Protein AF-M4YP81-F1 (afdb_monomer_lite)

Sequence (165 aa):
MVSDNSPKATKRHEKLARSKKQEVENLEVKISMEQSALRHFKDDRAQQCKKLPREERAAFKADTRREVAKRKETIAKLKSEYRTKKAALKKKPEEPRKEAKSAPAKEAPKAEPVPEPKAEPAGEAPAEEVPAEETLSEESAAEEAPSEESSEETPSEEPPKGPSE

Structure (mmCIF, N/CA/C/O backbone):
data_AF-M4YP81-F1
#
_entry.id   AF-M4YP81-F1
#
loop_
_atom_site.group_PDB
_atom_site.id
_atom_site.type_symbol
_atom_site.label_atom_id
_atom_site.label_alt_id
_atom_site.label_comp_id
_atom_site.label_asym_id
_atom_site.label_entity_id
_atom_site.label_seq_id
_atom_site.pdbx_PDB_ins_code
_atom_site.Cartn_x
_atom_site.Cartn_y
_atom_site.Cartn_z
_atom_site.occupancy
_atom_site.B_iso_or_equiv
_atom_site.auth_seq_id
_atom_site.auth_comp_id
_atom_site.auth_asym_id
_atom_site.auth_atom_id
_atom_site.pdbx_PDB_model_num
ATOM 1 N N . MET A 1 1 ? 49.818 0.675 -32.565 1.00 49.06 1 MET A N 1
ATOM 2 C CA . MET A 1 1 ? 48.877 1.148 -31.527 1.00 49.06 1 MET A CA 1
ATOM 3 C C . MET A 1 1 ? 47.480 0.779 -31.987 1.00 49.06 1 MET A C 1
ATOM 5 O O . MET A 1 1 ? 46.978 1.397 -32.915 1.00 49.06 1 MET A O 1
ATOM 9 N N . VAL A 1 2 ? 46.914 -0.301 -31.448 1.00 48.88 2 VAL A N 1
ATOM 10 C CA . VAL A 1 2 ? 45.548 -0.721 -31.785 1.00 48.88 2 VAL A CA 1
ATOM 11 C C . VAL A 1 2 ? 44.624 0.156 -30.956 1.00 48.88 2 VAL A C 1
ATOM 13 O O . VAL A 1 2 ? 44.619 0.071 -29.734 1.00 48.88 2 VAL A O 1
ATOM 16 N N . SER A 1 3 ? 43.933 1.087 -31.604 1.00 52.78 3 SER A N 1
ATOM 17 C CA . SER A 1 3 ? 42.935 1.909 -30.935 1.00 52.78 3 SER A CA 1
ATOM 18 C C . SER A 1 3 ? 41.795 1.001 -30.484 1.00 52.78 3 SER A C 1
ATOM 20 O O . SER A 1 3 ? 41.039 0.507 -31.320 1.00 52.78 3 SER A O 1
ATOM 22 N N . ASP A 1 4 ? 41.681 0.789 -29.172 1.00 52.88 4 ASP A N 1
ATOM 23 C CA . ASP A 1 4 ? 40.560 0.124 -28.504 1.00 52.88 4 ASP A CA 1
ATOM 24 C C . ASP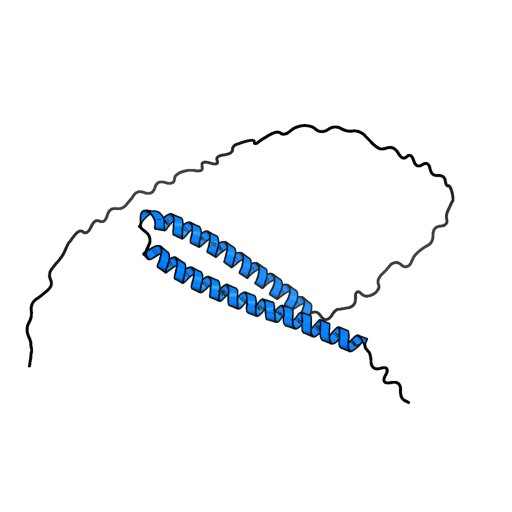 A 1 4 ? 39.265 0.926 -28.698 1.00 52.88 4 ASP A C 1
ATOM 26 O O . ASP A 1 4 ? 38.731 1.564 -27.790 1.00 52.88 4 ASP A O 1
ATOM 30 N N . ASN A 1 5 ? 38.740 0.919 -29.918 1.00 58.34 5 ASN A N 1
ATOM 31 C CA . ASN A 1 5 ? 37.456 1.502 -30.258 1.00 58.34 5 ASN A CA 1
ATOM 32 C C . ASN A 1 5 ? 36.353 0.463 -30.010 1.00 58.34 5 ASN A C 1
ATOM 34 O O . ASN A 1 5 ? 35.641 0.052 -30.923 1.00 58.34 5 ASN A O 1
ATOM 38 N N . SER A 1 6 ? 36.241 0.002 -28.761 1.00 52.34 6 SER A N 1
ATOM 39 C CA . SER A 1 6 ? 35.083 -0.759 -28.287 1.00 52.34 6 SER A CA 1
ATOM 40 C C . SER A 1 6 ? 34.096 0.182 -27.569 1.00 52.34 6 SER A C 1
ATOM 42 O O . SER A 1 6 ? 34.480 1.195 -26.975 1.00 52.34 6 SER A O 1
ATOM 44 N N . PRO A 1 7 ? 32.784 -0.052 -27.701 1.00 54.66 7 PRO A N 1
ATOM 45 C CA . PRO A 1 7 ? 31.820 1.023 -27.915 1.00 54.66 7 PRO A CA 1
ATOM 46 C C . PRO A 1 7 ? 31.379 1.697 -26.611 1.00 54.66 7 PRO A C 1
ATOM 48 O O . PRO A 1 7 ? 30.738 1.094 -25.754 1.00 54.66 7 PRO A O 1
ATOM 51 N N . LYS A 1 8 ? 31.582 3.014 -26.494 1.00 56.28 8 LYS A N 1
ATOM 52 C CA . LYS A 1 8 ? 30.965 3.840 -25.431 1.00 56.28 8 LYS A CA 1
ATOM 53 C C . LYS A 1 8 ? 29.429 3.712 -25.397 1.00 56.28 8 LYS A C 1
ATOM 55 O O . LYS A 1 8 ? 28.817 3.907 -24.347 1.00 56.28 8 LYS A O 1
ATOM 60 N N . ALA A 1 9 ? 28.814 3.341 -26.523 1.00 58.78 9 ALA A N 1
ATOM 61 C CA . ALA A 1 9 ? 27.382 3.084 -26.627 1.00 58.78 9 ALA A CA 1
ATOM 62 C C . ALA A 1 9 ? 26.918 1.923 -25.723 1.00 58.78 9 ALA A C 1
ATOM 64 O O . ALA A 1 9 ? 25.910 2.064 -25.032 1.00 58.78 9 ALA A O 1
ATOM 65 N N . THR A 1 10 ? 27.660 0.812 -25.628 1.00 73.31 10 THR A N 1
ATOM 66 C CA . THR A 1 10 ? 27.198 -0.374 -24.879 1.00 73.31 10 THR A CA 1
ATOM 67 C C . THR A 1 10 ? 27.200 -0.155 -23.368 1.00 73.31 10 THR A C 1
ATOM 69 O O . THR A 1 10 ? 26.230 -0.524 -22.710 1.00 73.31 10 THR A O 1
ATOM 72 N N . LYS A 1 11 ? 28.203 0.544 -22.814 1.00 84.06 11 LYS A N 1
ATOM 73 C CA . LYS A 1 11 ? 28.255 0.886 -21.376 1.00 84.06 11 LYS A CA 1
ATOM 74 C C . LYS A 1 11 ? 27.087 1.779 -20.944 1.00 84.06 11 LYS A C 1
ATOM 76 O O . LYS A 1 11 ? 26.520 1.590 -19.867 1.00 84.06 11 LYS A O 1
ATOM 81 N N . ARG A 1 12 ? 26.690 2.746 -21.784 1.00 83.81 12 ARG A N 1
ATOM 82 C CA . ARG A 1 12 ? 25.527 3.612 -21.513 1.00 83.81 12 ARG A CA 1
ATOM 83 C C . ARG A 1 12 ? 24.230 2.802 -21.503 1.00 83.81 12 ARG A C 1
ATOM 85 O O . ARG A 1 12 ? 23.421 2.970 -20.592 1.00 83.81 12 ARG A O 1
ATOM 92 N N . HIS A 1 13 ? 24.044 1.912 -22.477 1.00 84.31 13 HIS A N 1
ATOM 93 C CA . HIS A 1 13 ? 22.871 1.038 -22.535 1.00 84.31 13 HIS A CA 1
ATOM 94 C C . HIS A 1 13 ? 22.812 0.063 -21.357 1.00 84.31 13 HIS A C 1
ATOM 96 O O . HIS A 1 13 ? 21.742 -0.134 -20.784 1.00 84.31 13 HIS A O 1
ATOM 102 N N . GLU A 1 14 ? 23.951 -0.479 -20.933 1.00 87.00 14 GLU A N 1
ATOM 103 C CA . GLU A 1 14 ? 24.036 -1.345 -19.762 1.00 87.00 14 GLU A CA 1
ATOM 104 C C . GLU A 1 14 ? 23.655 -0.606 -18.473 1.00 87.00 14 GLU A C 1
ATOM 106 O O . GLU A 1 14 ? 22.827 -1.098 -17.703 1.00 87.00 14 GLU A O 1
ATOM 111 N N . LYS A 1 15 ? 24.183 0.608 -18.257 1.00 91.00 15 LYS A N 1
ATOM 112 C CA . LYS A 1 15 ? 23.820 1.435 -17.096 1.00 91.00 15 LYS A CA 1
ATOM 113 C C . LYS A 1 15 ? 22.321 1.747 -17.076 1.00 91.00 15 LYS A C 1
ATOM 115 O O . LYS A 1 15 ? 21.690 1.637 -16.028 1.00 91.00 15 LYS A O 1
ATOM 120 N N . LEU A 1 16 ? 21.738 2.076 -18.230 1.00 88.75 16 LEU A N 1
ATOM 121 C CA . LEU A 1 16 ? 20.297 2.315 -18.356 1.00 88.75 16 LEU A CA 1
ATOM 122 C C . LEU A 1 16 ? 19.473 1.050 -18.078 1.00 88.75 16 LEU A C 1
ATOM 124 O O . LEU A 1 16 ? 18.462 1.124 -17.386 1.00 88.75 16 LEU A O 1
ATOM 128 N N . ALA A 1 17 ? 19.896 -0.113 -18.574 1.00 89.50 17 ALA A N 1
ATOM 129 C CA . ALA A 1 17 ? 19.208 -1.376 -18.316 1.00 89.50 17 ALA A CA 1
ATOM 130 C C . ALA A 1 17 ? 19.250 -1.755 -16.827 1.00 89.50 17 ALA A C 1
ATOM 132 O O . ALA A 1 17 ? 18.228 -2.157 -16.271 1.00 89.50 17 ALA A O 1
ATOM 133 N N . ARG A 1 18 ? 20.403 -1.580 -16.167 1.00 93.25 18 ARG A N 1
ATOM 134 C CA . ARG A 1 18 ? 20.550 -1.772 -14.715 1.00 93.25 18 ARG A CA 1
ATOM 135 C C . ARG A 1 18 ? 19.657 -0.808 -13.930 1.00 93.25 18 ARG A C 1
ATOM 137 O O . ARG A 1 18 ? 18.925 -1.260 -13.060 1.00 93.25 18 ARG A O 1
ATOM 144 N N . SER A 1 19 ? 19.637 0.475 -14.299 1.00 94.06 19 SER A N 1
ATOM 145 C CA . SER A 1 19 ? 18.765 1.483 -13.673 1.00 94.06 19 SER A CA 1
ATOM 146 C C . SER A 1 19 ? 17.289 1.091 -13.754 1.00 94.06 19 SER A C 1
ATOM 148 O O . SER A 1 19 ? 16.587 1.106 -12.750 1.00 94.06 19 SER A O 1
ATOM 150 N N . LYS A 1 20 ? 16.817 0.666 -14.933 1.00 93.44 20 LYS A N 1
ATOM 151 C CA . LYS A 1 20 ? 15.419 0.249 -15.115 1.00 93.44 20 LYS A CA 1
ATOM 152 C C . LYS A 1 20 ? 15.067 -1.001 -14.299 1.00 93.44 20 LYS A C 1
ATOM 154 O O . LYS A 1 20 ? 13.952 -1.095 -13.797 1.00 93.44 20 LYS A O 1
ATOM 159 N N . LYS A 1 21 ? 15.997 -1.954 -14.154 1.00 94.44 21 LYS A N 1
ATOM 160 C CA . LYS A 1 21 ? 15.821 -3.120 -13.266 1.00 94.44 21 LYS A CA 1
ATOM 161 C C . LYS A 1 21 ? 15.706 -2.689 -11.805 1.00 94.44 21 LYS A C 1
ATOM 163 O O . LYS A 1 21 ? 14.751 -3.074 -11.139 1.00 94.44 21 LYS A O 1
ATOM 168 N N . GLN A 1 22 ? 16.609 -1.818 -11.362 1.00 96.69 22 GLN A N 1
ATOM 169 C CA . GLN A 1 22 ? 16.606 -1.284 -10.004 1.00 96.69 22 GLN A CA 1
ATOM 170 C C . GLN A 1 22 ? 15.319 -0.505 -9.693 1.00 96.69 22 GLN A C 1
ATOM 172 O O . GLN A 1 22 ? 14.786 -0.611 -8.598 1.00 96.69 22 GLN A O 1
ATOM 177 N N . GLU A 1 23 ? 14.753 0.232 -10.652 1.00 96.00 23 GLU A N 1
ATOM 178 C CA . GLU A 1 23 ? 13.452 0.888 -10.467 1.00 96.00 23 GLU A CA 1
ATOM 179 C C . GLU A 1 23 ? 12.310 -0.099 -10.184 1.00 96.00 23 GLU A C 1
ATOM 181 O O . GLU A 1 23 ? 11.431 0.202 -9.377 1.00 96.00 23 GLU A O 1
ATOM 186 N N . VAL A 1 24 ? 12.304 -1.261 -10.843 1.00 97.12 24 VAL A N 1
ATOM 187 C CA . VAL A 1 24 ? 11.282 -2.296 -10.623 1.00 97.12 24 VAL A CA 1
ATOM 188 C C . VAL A 1 24 ? 11.466 -2.964 -9.264 1.00 97.12 24 VAL A C 1
ATOM 190 O O . VAL A 1 24 ? 10.480 -3.145 -8.552 1.00 97.12 24 VAL A O 1
ATOM 193 N N . GLU A 1 25 ? 12.705 -3.255 -8.867 1.00 97.38 25 GLU A N 1
ATOM 194 C CA . GLU A 1 25 ? 13.025 -3.759 -7.523 1.00 97.38 25 GLU A CA 1
ATOM 195 C C . GLU A 1 25 ? 12.624 -2.749 -6.439 1.00 97.38 25 GLU A C 1
ATOM 197 O O . GLU A 1 25 ? 11.958 -3.104 -5.468 1.00 97.38 25 GLU A O 1
ATOM 202 N N . ASN A 1 26 ? 12.917 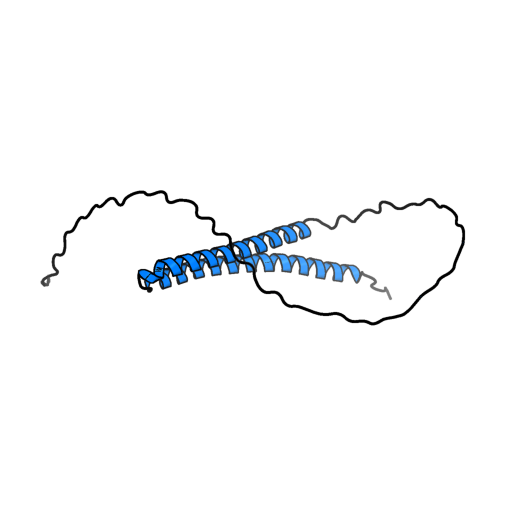-1.462 -6.642 1.00 98.00 26 ASN A N 1
ATOM 203 C CA .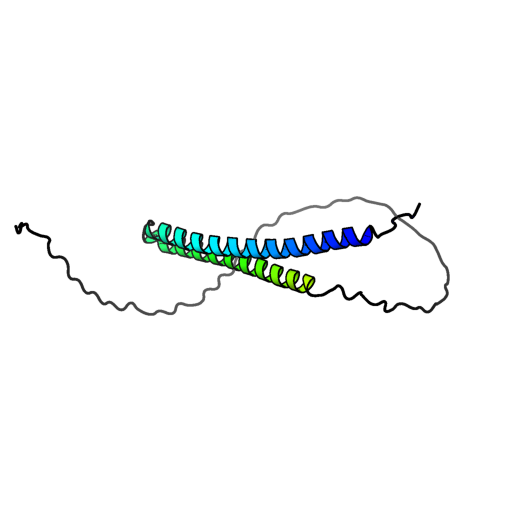 ASN A 1 26 ? 12.514 -0.393 -5.729 1.00 98.00 26 ASN A CA 1
ATOM 204 C C . ASN A 1 26 ? 10.988 -0.311 -5.574 1.00 98.00 26 ASN A C 1
ATOM 206 O O . ASN A 1 26 ? 10.497 -0.053 -4.477 1.00 98.00 26 ASN A O 1
ATOM 210 N N . LEU A 1 27 ? 10.222 -0.516 -6.651 1.00 97.94 27 LEU A N 1
ATOM 211 C CA . LEU A 1 27 ? 8.760 -0.574 -6.570 1.00 97.94 27 LEU A CA 1
ATOM 212 C C . LEU A 1 27 ? 8.279 -1.795 -5.782 1.00 97.94 27 LEU A C 1
ATOM 214 O O . LEU A 1 27 ? 7.348 -1.669 -4.992 1.00 97.94 27 LEU A O 1
ATOM 218 N N . GLU A 1 28 ? 8.914 -2.952 -5.954 1.00 97.44 28 GLU A N 1
ATOM 219 C CA . GLU A 1 28 ? 8.586 -4.167 -5.202 1.00 97.44 28 GLU A CA 1
ATOM 220 C C . GLU A 1 28 ? 8.803 -3.978 -3.697 1.00 97.44 28 GLU A C 1
ATOM 222 O O . GLU A 1 28 ? 7.906 -4.260 -2.897 1.00 97.44 28 GLU A O 1
ATOM 227 N N . VAL A 1 29 ? 9.945 -3.396 -3.319 1.00 98.44 29 VAL A N 1
ATOM 228 C CA . VAL A 1 29 ? 10.252 -3.045 -1.926 1.00 98.44 29 VAL A CA 1
ATOM 229 C C . VAL A 1 29 ? 9.233 -2.045 -1.381 1.00 98.44 29 VAL A C 1
ATOM 231 O O . VAL A 1 29 ? 8.676 -2.274 -0.310 1.00 98.44 29 VAL A O 1
ATOM 234 N N . LYS A 1 30 ? 8.914 -0.978 -2.127 1.00 98.38 30 LYS A N 1
ATOM 235 C CA . LYS A 1 30 ? 7.902 0.013 -1.717 1.00 98.38 30 LYS A CA 1
ATOM 236 C C . LYS A 1 30 ? 6.528 -0.614 -1.491 1.00 98.38 30 LYS A C 1
ATOM 238 O O . LYS A 1 30 ? 5.881 -0.304 -0.498 1.00 98.38 30 LYS A O 1
ATOM 243 N N . ILE A 1 31 ? 6.087 -1.511 -2.376 1.00 98.50 31 ILE A N 1
ATOM 244 C CA . ILE A 1 31 ? 4.815 -2.231 -2.212 1.00 98.50 31 ILE A CA 1
ATOM 245 C C . ILE A 1 31 ? 4.836 -3.061 -0.927 1.00 98.50 31 ILE A C 1
ATOM 247 O O . ILE A 1 31 ? 3.863 -3.034 -0.176 1.00 98.50 31 ILE A O 1
ATOM 251 N N . SER A 1 32 ? 5.929 -3.783 -0.671 1.00 98.38 32 SER A N 1
ATOM 252 C CA . SER A 1 32 ? 6.085 -4.597 0.538 1.00 98.38 32 SER A CA 1
ATOM 253 C C . SER A 1 32 ? 6.029 -3.743 1.810 1.00 98.38 32 SER A C 1
ATOM 255 O O . SER A 1 32 ? 5.262 -4.048 2.725 1.00 98.38 32 SER A O 1
ATOM 257 N N . MET A 1 33 ? 6.762 -2.624 1.832 1.00 98.38 33 MET A N 1
ATOM 258 C CA . MET A 1 33 ? 6.766 -1.675 2.949 1.00 98.38 33 MET A CA 1
ATOM 259 C C . MET A 1 33 ? 5.389 -1.055 3.193 1.00 98.38 33 MET A C 1
ATOM 261 O O . MET A 1 33 ? 4.941 -0.978 4.331 1.00 98.38 33 MET A O 1
ATOM 265 N N . GLU A 1 34 ? 4.676 -0.651 2.143 1.00 98.31 34 GLU A N 1
ATOM 266 C CA . GLU A 1 34 ? 3.340 -0.071 2.303 1.00 98.31 34 GLU A CA 1
ATOM 267 C C . GLU A 1 34 ? 2.329 -1.122 2.795 1.00 98.31 34 GLU A C 1
ATOM 269 O O . GLU A 1 34 ? 1.446 -0.839 3.605 1.00 98.31 34 GLU A O 1
ATOM 274 N N . GLN A 1 35 ? 2.478 -2.380 2.366 1.00 98.50 35 GLN A N 1
ATOM 275 C CA . GLN A 1 35 ? 1.657 -3.484 2.859 1.00 98.50 35 GLN A CA 1
ATOM 276 C C . GLN A 1 35 ? 1.912 -3.805 4.334 1.00 98.50 35 GLN A C 1
ATOM 278 O O . GLN A 1 35 ? 0.954 -4.120 5.044 1.00 98.50 35 GLN A O 1
ATOM 283 N N . SER A 1 36 ? 3.162 -3.776 4.802 1.00 98.31 36 SER A N 1
ATOM 284 C CA . SER A 1 36 ? 3.462 -3.953 6.227 1.00 98.31 36 SER A CA 1
ATOM 285 C C . SER A 1 36 ? 2.982 -2.749 7.038 1.00 98.31 36 SER A C 1
ATOM 287 O O . SER A 1 36 ? 2.276 -2.937 8.027 1.00 98.31 36 SER A O 1
ATOM 289 N N . ALA A 1 37 ? 3.229 -1.524 6.567 1.00 98.25 37 ALA A N 1
ATOM 290 C CA . ALA A 1 37 ? 2.746 -0.297 7.196 1.00 98.25 37 ALA A CA 1
ATOM 291 C C . ALA A 1 37 ? 1.215 -0.267 7.321 1.00 98.25 37 ALA A C 1
ATOM 293 O O . ALA A 1 37 ? 0.687 0.173 8.339 1.00 98.25 37 ALA A O 1
ATOM 294 N N . LEU A 1 38 ? 0.478 -0.769 6.323 1.00 98.31 38 LEU A N 1
ATOM 295 C CA . LEU A 1 38 ? -0.979 -0.890 6.390 1.00 98.31 38 LEU A CA 1
ATOM 296 C C . LEU A 1 38 ? -1.447 -1.909 7.440 1.00 98.31 38 LEU A C 1
ATOM 298 O O . LEU A 1 38 ? -2.511 -1.715 8.026 1.00 98.31 38 LEU A O 1
ATOM 302 N N . ARG A 1 39 ? -0.705 -3.001 7.665 1.00 98.31 39 ARG A N 1
ATOM 303 C CA . ARG A 1 39 ? -1.033 -3.973 8.724 1.00 98.31 39 ARG A CA 1
ATOM 304 C C . ARG A 1 39 ? -0.843 -3.342 10.097 1.00 98.31 39 ARG A C 1
ATOM 306 O O . ARG A 1 39 ? -1.817 -3.247 10.832 1.00 98.31 39 ARG A O 1
ATOM 313 N N . HIS A 1 40 ? 0.342 -2.787 10.354 1.00 98.31 40 HIS A N 1
ATOM 314 C CA . HIS A 1 40 ? 0.632 -2.092 11.610 1.00 98.31 40 HIS A CA 1
ATOM 315 C C . HIS A 1 40 ? -0.359 -0.960 11.882 1.00 98.31 40 HIS A C 1
ATOM 317 O O . HIS A 1 40 ? -0.931 -0.892 12.961 1.00 98.31 40 HIS A O 1
ATOM 323 N N . PHE A 1 41 ? -0.677 -0.147 10.871 1.00 98.19 41 PHE A N 1
ATOM 324 C CA . PHE A 1 41 ? -1.666 0.920 11.013 1.00 98.19 41 PHE A CA 1
ATOM 325 C C . PHE A 1 41 ? -3.040 0.412 11.464 1.00 98.19 41 PHE A C 1
ATOM 327 O O . PHE A 1 41 ? -3.690 1.051 12.289 1.00 98.19 41 PHE A O 1
ATOM 334 N N . LYS A 1 42 ? -3.509 -0.722 10.931 1.00 98.31 42 LYS A N 1
ATOM 335 C CA . LYS A 1 42 ? -4.795 -1.301 11.344 1.00 98.31 42 LYS A CA 1
ATOM 336 C C . LYS A 1 42 ? -4.751 -1.796 12.781 1.00 98.31 42 LYS A C 1
ATOM 338 O O . LYS A 1 42 ? -5.710 -1.559 13.511 1.00 98.31 42 LYS A O 1
ATOM 343 N N . ASP A 1 43 ? -3.664 -2.453 13.164 1.00 98.38 43 ASP A N 1
ATOM 344 C CA . ASP A 1 43 ? -3.489 -2.987 14.511 1.00 98.38 43 ASP A CA 1
ATOM 345 C C . ASP A 1 43 ? -3.417 -1.842 15.532 1.00 98.38 43 ASP A C 1
ATOM 347 O O . ASP A 1 43 ? -4.174 -1.834 16.504 1.00 98.38 43 ASP A O 1
ATOM 351 N N . ASP A 1 44 ? -2.621 -0.806 15.253 1.00 98.19 44 ASP A N 1
ATOM 352 C CA . ASP A 1 44 ? -2.497 0.392 16.089 1.00 98.19 44 ASP A CA 1
ATOM 353 C C . ASP A 1 44 ? -3.837 1.113 16.242 1.00 98.19 44 ASP A C 1
ATOM 355 O O . ASP A 1 44 ? -4.263 1.435 17.355 1.00 98.19 44 ASP A O 1
ATOM 359 N N . ARG A 1 45 ? -4.557 1.321 15.132 1.00 97.88 45 ARG A N 1
ATOM 360 C CA . ARG A 1 45 ? -5.890 1.936 15.153 1.00 97.88 45 ARG A CA 1
ATOM 361 C C . ARG A 1 45 ? -6.891 1.077 15.921 1.00 97.88 45 ARG A C 1
ATOM 363 O O . ARG A 1 45 ? -7.694 1.619 16.675 1.00 97.88 45 ARG A O 1
ATOM 370 N N . ALA A 1 46 ? -6.843 -0.249 15.803 1.00 97.56 46 ALA A N 1
ATOM 371 C CA . ALA A 1 46 ? -7.704 -1.130 16.587 1.00 97.56 46 ALA A CA 1
ATOM 372 C C . ALA A 1 46 ? -7.432 -0.998 18.095 1.00 97.56 46 ALA A C 1
ATOM 374 O O . ALA A 1 46 ? -8.379 -0.951 18.882 1.00 97.56 46 ALA A O 1
ATOM 375 N N . GLN A 1 47 ? -6.165 -0.876 18.505 1.00 98.00 47 GLN A N 1
ATOM 376 C CA . GLN A 1 47 ? -5.799 -0.644 19.906 1.00 98.00 47 GLN A CA 1
ATOM 377 C C . GLN A 1 47 ? -6.224 0.745 20.395 1.00 98.00 47 GLN A C 1
ATOM 379 O O . GLN A 1 47 ? -6.752 0.867 21.498 1.00 98.00 47 GLN A O 1
ATOM 384 N N . GLN A 1 48 ? -6.061 1.788 19.578 1.00 97.44 48 GLN A N 1
ATOM 385 C CA . GLN A 1 48 ? -6.546 3.136 19.893 1.00 97.44 48 GLN A CA 1
ATOM 386 C C . GLN A 1 48 ? -8.070 3.160 20.049 1.00 97.44 48 GLN A C 1
ATOM 388 O O . GLN A 1 48 ? -8.576 3.689 21.032 1.00 97.44 48 GLN A O 1
ATOM 393 N N . CYS A 1 49 ? -8.804 2.491 19.158 1.00 96.81 49 CYS A N 1
ATOM 394 C CA . CYS A 1 49 ? -10.261 2.413 19.225 1.00 96.81 49 CYS A CA 1
ATOM 395 C C . CYS A 1 49 ? -10.770 1.769 20.526 1.00 96.81 49 CYS A C 1
ATOM 397 O O . CYS A 1 49 ? -11.837 2.140 21.007 1.00 96.81 49 CYS A O 1
ATOM 399 N N . LYS A 1 50 ? -10.032 0.814 21.110 1.00 96.56 50 LYS A N 1
ATOM 400 C CA . LYS A 1 50 ? -10.394 0.203 22.403 1.00 96.56 50 LYS A CA 1
ATOM 401 C C . LYS A 1 50 ? -10.255 1.180 23.573 1.00 96.56 50 LYS A C 1
ATOM 403 O O . LYS A 1 50 ? -11.002 1.060 24.537 1.00 96.56 50 LYS A O 1
ATOM 408 N N . LYS A 1 51 ? -9.320 2.128 23.474 1.00 97.19 51 LYS A N 1
ATOM 409 C CA . LYS A 1 51 ? -9.039 3.142 24.501 1.00 97.19 51 LYS A CA 1
ATOM 410 C C . LYS A 1 51 ? -10.000 4.333 24.445 1.00 97.19 51 LYS A C 1
ATOM 412 O O . LYS A 1 51 ? -10.072 5.076 25.414 1.00 97.19 51 LYS A O 1
ATOM 417 N N . LEU A 1 52 ? -10.722 4.513 23.336 1.00 96.44 52 LEU A N 1
ATOM 418 C CA . LEU A 1 52 ? -11.680 5.606 23.170 1.00 96.44 52 LEU A CA 1
ATOM 419 C C . LEU A 1 52 ? -13.029 5.316 23.861 1.00 96.44 52 LEU A C 1
ATOM 421 O O . LEU A 1 52 ? -13.455 4.145 23.884 1.00 96.44 52 LEU A O 1
ATOM 425 N N . PRO A 1 53 ? -13.724 6.366 24.349 1.00 97.31 53 PRO A N 1
ATOM 426 C CA . PRO A 1 53 ? -15.120 6.299 24.787 1.00 97.31 53 PRO A CA 1
ATOM 427 C C . PRO A 1 53 ? -16.031 5.731 23.696 1.00 97.31 53 PRO A C 1
ATOM 429 O O . PRO A 1 53 ? -15.735 5.854 22.504 1.00 97.31 53 PRO A O 1
ATOM 432 N N . ARG A 1 54 ? -17.130 5.070 24.080 1.00 95.19 54 ARG A N 1
ATOM 433 C CA . ARG A 1 54 ? -17.997 4.328 23.142 1.00 95.19 54 ARG A CA 1
ATOM 434 C C . ARG A 1 54 ? -18.578 5.241 22.060 1.00 95.19 54 ARG A C 1
ATOM 436 O O . ARG A 1 54 ? -18.700 4.805 20.915 1.00 95.19 54 ARG A O 1
ATOM 443 N N . GLU A 1 55 ? -18.862 6.479 22.427 1.00 95.56 55 GLU A N 1
ATOM 444 C CA . GLU A 1 55 ? -19.424 7.554 21.615 1.00 95.56 55 GLU A CA 1
ATOM 445 C C . GLU A 1 55 ? -18.508 7.888 20.427 1.00 95.56 55 GLU A C 1
ATOM 447 O O . GLU A 1 55 ? -18.963 8.022 19.293 1.00 95.56 55 GLU A O 1
ATOM 452 N N . GLU A 1 56 ? -17.192 7.914 20.648 1.00 96.25 56 GLU A N 1
ATOM 453 C CA . GLU A 1 56 ? -16.205 8.303 19.632 1.00 96.25 56 GLU A CA 1
ATOM 454 C C . GLU A 1 56 ? -15.745 7.133 18.748 1.00 96.25 56 GLU A C 1
ATOM 456 O O . GLU A 1 56 ? -15.191 7.328 17.659 1.00 96.25 56 GLU A O 1
ATOM 461 N N . ARG A 1 57 ? -15.991 5.883 19.170 1.00 96.69 57 ARG A N 1
ATOM 462 C CA . ARG A 1 57 ? -15.531 4.685 18.441 1.00 96.69 57 ARG A CA 1
ATOM 463 C C . ARG A 1 57 ? -16.090 4.604 17.026 1.00 96.69 57 ARG A C 1
ATOM 465 O O . ARG A 1 57 ? -15.397 4.104 16.139 1.00 96.69 57 ARG A O 1
ATOM 472 N N . ALA A 1 58 ? -17.333 5.032 16.811 1.00 97.12 58 ALA A N 1
ATOM 473 C CA . ALA A 1 58 ? -17.967 4.968 15.496 1.00 97.12 58 ALA A CA 1
ATOM 474 C C . ALA A 1 58 ? -17.274 5.910 14.499 1.00 97.12 58 ALA A C 1
ATOM 476 O O . ALA A 1 58 ? -16.835 5.456 13.438 1.00 97.12 58 ALA A O 1
ATOM 477 N N . ALA A 1 59 ? -17.088 7.176 14.885 1.00 96.94 59 ALA A N 1
ATOM 478 C CA . ALA A 1 59 ? -16.386 8.175 14.083 1.00 96.94 59 ALA A CA 1
ATOM 479 C C . ALA A 1 59 ? -14.934 7.752 13.803 1.00 96.94 59 ALA A C 1
ATOM 481 O O . ALA A 1 59 ? -14.510 7.679 12.650 1.00 96.94 59 ALA A O 1
ATOM 482 N N . PHE A 1 60 ? -14.206 7.313 14.833 1.00 97.75 60 PHE A N 1
ATOM 483 C CA . PHE A 1 60 ? -12.824 6.860 14.684 1.00 97.75 60 PHE A CA 1
ATOM 484 C C . PHE A 1 60 ? -12.680 5.658 13.733 1.00 97.75 60 PHE A C 1
ATOM 486 O O . PHE A 1 60 ? -11.737 5.578 12.935 1.00 97.75 60 PHE A O 1
ATOM 493 N N . LYS A 1 61 ? -13.615 4.697 13.786 1.00 97.56 61 LYS A N 1
ATOM 494 C CA . LYS A 1 61 ? -13.645 3.563 12.848 1.00 97.56 61 LYS A CA 1
ATOM 495 C C . LYS A 1 61 ? -13.947 4.021 11.422 1.00 97.56 61 LYS A C 1
ATOM 497 O O . LYS A 1 61 ? -13.360 3.460 10.495 1.00 97.56 61 LYS A O 1
ATOM 502 N N . ALA A 1 62 ? -14.824 5.005 11.228 1.00 97.75 62 ALA A N 1
ATOM 503 C CA . ALA A 1 62 ? -15.119 5.564 9.910 1.00 97.75 62 ALA A CA 1
ATOM 504 C C . ALA A 1 62 ? -13.877 6.232 9.294 1.00 97.75 62 ALA A C 1
ATOM 506 O O . ALA A 1 62 ? -13.503 5.907 8.163 1.00 97.75 62 ALA A O 1
ATOM 507 N N . ASP A 1 63 ? -13.160 7.047 10.068 1.00 97.69 63 ASP A N 1
ATOM 508 C CA . ASP A 1 63 ? -11.905 7.671 9.635 1.00 97.69 63 ASP A CA 1
ATOM 509 C C . ASP A 1 63 ? -10.828 6.635 9.324 1.00 97.69 63 ASP A C 1
ATOM 511 O O . ASP A 1 63 ? -10.162 6.689 8.286 1.00 97.69 63 ASP A O 1
ATOM 515 N N . THR A 1 64 ? -10.707 5.620 10.183 1.00 97.94 64 THR A N 1
ATOM 516 C CA . THR A 1 64 ? -9.779 4.507 9.966 1.00 97.94 64 THR A CA 1
ATOM 517 C C . THR A 1 64 ? -10.095 3.771 8.662 1.00 97.94 64 THR A C 1
ATOM 519 O O . THR A 1 64 ? -9.179 3.437 7.910 1.00 97.94 64 THR A O 1
ATOM 522 N N . ARG A 1 65 ? -11.376 3.534 8.345 1.00 98.31 65 ARG A N 1
ATOM 523 C CA . ARG A 1 65 ? -11.791 2.908 7.077 1.00 98.31 65 ARG A CA 1
ATOM 524 C C . ARG A 1 65 ? -11.420 3.775 5.874 1.00 98.31 65 ARG A C 1
ATOM 526 O O . ARG A 1 65 ? -10.885 3.233 4.906 1.00 98.31 65 ARG A O 1
ATOM 533 N N . ARG A 1 66 ? -11.641 5.093 5.947 1.00 98.44 66 ARG A N 1
ATOM 534 C CA . ARG A 1 66 ? -11.237 6.053 4.902 1.00 98.44 66 ARG A CA 1
ATOM 535 C C . ARG A 1 66 ? -9.734 6.005 4.647 1.00 98.44 66 ARG A C 1
ATOM 537 O O . ARG A 1 66 ? -9.309 5.888 3.501 1.00 98.44 66 ARG A O 1
ATOM 544 N N . GLU A 1 67 ? -8.926 6.035 5.699 1.00 98.00 67 GLU A N 1
ATOM 545 C CA . GLU A 1 67 ? -7.468 6.010 5.568 1.00 98.00 67 GLU A CA 1
ATOM 546 C C . GLU A 1 67 ? -6.956 4.657 5.045 1.00 98.00 67 GLU A C 1
ATOM 548 O O . GLU A 1 67 ? -6.090 4.599 4.170 1.00 98.00 67 GLU A O 1
ATOM 553 N N . VAL A 1 68 ? -7.552 3.546 5.495 1.00 98.38 68 VAL A N 1
ATOM 554 C CA . VAL A 1 68 ? -7.264 2.210 4.950 1.00 98.38 68 VAL A CA 1
ATOM 555 C C . VAL A 1 68 ? -7.592 2.135 3.456 1.00 98.38 68 VAL A C 1
ATOM 557 O O . VAL A 1 68 ? -6.840 1.499 2.716 1.00 98.38 68 VAL A O 1
ATOM 560 N N . ALA A 1 69 ? -8.685 2.754 3.000 1.00 98.44 69 ALA A N 1
ATOM 561 C CA . ALA A 1 69 ? -9.036 2.801 1.582 1.00 98.44 69 ALA A CA 1
ATOM 562 C C . ALA A 1 69 ? -7.981 3.568 0.770 1.00 98.44 69 ALA A C 1
ATOM 564 O O . ALA A 1 69 ? -7.441 3.009 -0.185 1.00 98.44 69 ALA A O 1
ATOM 565 N N . LYS A 1 70 ? -7.574 4.763 1.221 1.00 98.44 70 LYS A N 1
ATOM 566 C CA . LYS A 1 70 ? -6.507 5.553 0.579 1.00 98.44 70 LYS A CA 1
ATOM 567 C C . LYS A 1 70 ? -5.199 4.771 0.452 1.00 98.44 70 LYS A C 1
ATOM 569 O O . LYS A 1 70 ? -4.614 4.699 -0.626 1.00 98.44 70 LYS A O 1
ATOM 574 N N . ARG A 1 71 ? -4.749 4.112 1.525 1.00 98.12 71 ARG A N 1
ATOM 575 C CA . ARG A 1 71 ? -3.519 3.298 1.484 1.00 98.12 71 ARG A CA 1
ATOM 576 C C . ARG A 1 71 ? -3.643 2.096 0.552 1.00 98.12 71 ARG A C 1
ATOM 578 O O . ARG A 1 71 ? -2.699 1.767 -0.164 1.00 98.12 71 ARG A O 1
ATOM 585 N N . LYS A 1 72 ? -4.813 1.447 0.504 1.00 98.44 72 LYS A N 1
ATOM 586 C CA . LYS A 1 72 ? -5.080 0.371 -0.465 1.00 98.44 72 LYS A CA 1
ATOM 587 C C . LYS A 1 72 ? -5.014 0.875 -1.908 1.00 98.44 72 LYS A C 1
ATOM 589 O O . LYS A 1 72 ? -4.445 0.176 -2.745 1.00 98.44 72 LYS A O 1
ATOM 594 N N . GLU A 1 73 ? -5.543 2.060 -2.194 1.00 98.44 73 GLU A N 1
ATOM 595 C CA . GLU A 1 73 ? -5.430 2.690 -3.514 1.00 98.44 73 GLU A CA 1
ATOM 596 C C . GLU A 1 73 ? -3.973 2.989 -3.872 1.00 98.44 73 GLU A C 1
ATOM 598 O O . GLU A 1 73 ? -3.544 2.669 -4.979 1.00 98.44 73 GLU A O 1
ATOM 603 N N . THR A 1 74 ? -3.176 3.512 -2.938 1.00 97.94 74 THR A N 1
ATOM 604 C CA . THR A 1 74 ? -1.733 3.720 -3.142 1.00 97.94 74 THR A CA 1
ATOM 605 C C . THR A 1 74 ? -1.017 2.410 -3.470 1.00 97.94 74 THR A C 1
ATOM 607 O O . THR A 1 74 ? -0.275 2.338 -4.450 1.00 97.94 74 THR A O 1
ATOM 610 N N . ILE A 1 75 ? -1.292 1.331 -2.729 1.00 98.31 75 ILE A N 1
ATOM 611 C CA . ILE A 1 75 ? -0.741 -0.002 -3.024 1.00 98.31 75 ILE A CA 1
ATOM 612 C C . ILE A 1 75 ? -1.174 -0.477 -4.416 1.00 98.31 75 ILE A C 1
ATOM 614 O O . ILE A 1 75 ? -0.372 -1.066 -5.143 1.00 98.31 75 ILE A O 1
ATOM 618 N N . ALA A 1 76 ? -2.431 -0.250 -4.804 1.00 98.56 76 ALA A N 1
ATOM 619 C CA . ALA A 1 76 ? -2.933 -0.628 -6.121 1.00 98.56 76 ALA A CA 1
ATOM 620 C C . ALA A 1 76 ? -2.227 0.149 -7.246 1.00 98.56 76 ALA A C 1
ATOM 622 O O . ALA A 1 76 ? -1.791 -0.470 -8.221 1.00 98.56 76 ALA A O 1
ATOM 623 N N . LYS A 1 77 ? -2.027 1.463 -7.076 1.00 98.31 77 LYS A N 1
ATOM 624 C CA . LYS A 1 77 ? -1.263 2.317 -8.000 1.00 98.31 77 LYS A CA 1
ATOM 625 C C . LYS A 1 77 ? 0.168 1.805 -8.154 1.00 98.31 77 LYS A C 1
ATOM 627 O O . LYS A 1 77 ? 0.564 1.458 -9.267 1.00 98.31 77 LYS A O 1
ATOM 632 N N . LEU A 1 78 ? 0.883 1.593 -7.047 1.00 98.12 78 LEU A N 1
ATOM 633 C CA . LEU A 1 78 ? 2.246 1.049 -7.060 1.00 98.12 78 LEU A CA 1
ATOM 634 C C . LEU A 1 78 ? 2.321 -0.332 -7.728 1.00 98.12 78 LEU A C 1
ATOM 636 O O . LEU A 1 78 ? 3.234 -0.599 -8.507 1.00 98.12 78 LEU A O 1
ATOM 640 N N . LYS A 1 79 ? 1.344 -1.216 -7.484 1.00 98.38 79 LYS A N 1
ATOM 641 C CA . LYS A 1 79 ? 1.266 -2.527 -8.153 1.00 98.38 79 LYS A CA 1
ATOM 642 C C . LYS A 1 79 ? 1.044 -2.399 -9.655 1.00 98.38 79 LYS A C 1
ATOM 644 O O . LYS A 1 79 ? 1.606 -3.190 -10.413 1.00 98.38 79 LYS A O 1
ATOM 649 N N . SER A 1 80 ? 0.223 -1.447 -10.091 1.00 98.06 80 SER A N 1
ATOM 650 C CA . SER A 1 80 ? 0.001 -1.193 -11.514 1.00 98.06 80 SER A CA 1
ATOM 651 C C . SER A 1 80 ? 1.280 -0.683 -12.187 1.00 98.06 80 SER A C 1
ATOM 653 O O . SER A 1 80 ? 1.691 -1.251 -13.196 1.00 98.06 80 SER A O 1
ATOM 655 N N . GLU A 1 81 ? 1.988 0.261 -11.561 1.00 97.31 81 GLU A N 1
ATOM 656 C CA . GLU A 1 81 ? 3.289 0.766 -12.017 1.00 97.31 81 GLU A CA 1
ATOM 657 C C . GLU A 1 81 ? 4.355 -0.331 -12.061 1.00 97.31 81 GLU A C 1
ATOM 659 O O . GLU A 1 81 ? 5.104 -0.453 -13.029 1.00 97.31 81 GLU A O 1
ATOM 664 N N . TYR A 1 82 ? 4.408 -1.183 -11.037 1.00 97.81 82 TYR A N 1
ATOM 665 C CA . TYR A 1 82 ? 5.309 -2.330 -11.020 1.00 97.81 82 TYR A CA 1
ATOM 666 C C . TYR A 1 82 ? 5.042 -3.254 -12.209 1.00 97.81 82 TYR A C 1
ATOM 668 O O . TYR A 1 82 ? 5.972 -3.654 -12.907 1.00 97.81 82 TYR A O 1
ATOM 676 N N . ARG A 1 83 ? 3.770 -3.569 -12.486 1.00 97.38 83 ARG A N 1
ATOM 677 C CA . ARG A 1 83 ? 3.385 -4.423 -13.618 1.00 97.38 83 ARG A CA 1
ATOM 678 C C . ARG A 1 83 ? 3.754 -3.787 -14.956 1.00 97.38 83 ARG A C 1
ATOM 680 O O . ARG A 1 83 ? 4.321 -4.484 -15.798 1.00 97.38 83 ARG A O 1
ATOM 687 N N . THR A 1 84 ? 3.483 -2.497 -15.154 1.00 96.75 84 THR A N 1
ATOM 688 C CA . THR A 1 84 ? 3.799 -1.799 -16.411 1.00 96.75 84 THR A CA 1
ATOM 689 C C . THR A 1 84 ? 5.306 -1.702 -16.632 1.00 96.75 84 THR A C 1
ATOM 691 O O . THR A 1 84 ? 5.787 -2.090 -17.698 1.00 96.75 84 THR A O 1
ATOM 694 N N . LYS A 1 85 ? 6.084 -1.301 -15.618 1.00 94.88 85 LYS A N 1
ATOM 695 C CA . LYS A 1 85 ? 7.551 -1.232 -15.715 1.00 94.88 85 LYS A CA 1
ATOM 696 C C . LYS A 1 85 ? 8.190 -2.611 -15.884 1.00 94.88 85 LYS A C 1
ATOM 698 O O . LYS A 1 85 ? 9.090 -2.775 -16.706 1.00 94.88 85 LYS A O 1
ATOM 703 N N . LYS A 1 86 ? 7.694 -3.635 -15.183 1.00 95.38 86 LYS A N 1
ATOM 704 C CA . LYS A 1 86 ? 8.160 -5.022 -15.345 1.00 95.38 86 LYS A CA 1
ATOM 705 C C . LYS A 1 86 ? 7.849 -5.567 -16.739 1.00 95.38 86 LYS A C 1
ATOM 707 O O . LYS A 1 86 ? 8.685 -6.260 -17.317 1.00 95.38 86 LYS A O 1
ATOM 712 N N . ALA A 1 87 ? 6.686 -5.246 -17.307 1.00 95.00 87 ALA A N 1
ATOM 713 C CA . ALA A 1 87 ? 6.351 -5.606 -18.683 1.00 95.00 87 ALA A CA 1
ATOM 714 C C . ALA A 1 87 ? 7.254 -4.883 -19.699 1.00 95.00 87 ALA A C 1
ATOM 716 O O . ALA A 1 87 ? 7.747 -5.520 -20.629 1.00 95.00 87 ALA A O 1
ATOM 717 N N . ALA A 1 88 ? 7.538 -3.595 -19.486 1.00 92.00 88 ALA A N 1
ATOM 718 C CA . ALA A 1 88 ? 8.449 -2.814 -20.323 1.00 92.00 88 ALA A CA 1
ATOM 719 C C . ALA A 1 88 ? 9.903 -3.320 -20.275 1.00 92.00 88 ALA A C 1
ATOM 721 O O . ALA A 1 88 ? 10.615 -3.210 -21.264 1.00 92.00 88 ALA A O 1
ATOM 722 N N . LEU A 1 89 ? 10.344 -3.909 -19.157 1.00 88.44 89 LEU A N 1
ATOM 723 C CA . LEU A 1 89 ? 11.645 -4.586 -19.067 1.00 88.44 89 LEU A CA 1
ATOM 724 C C . LEU A 1 89 ? 11.692 -5.916 -19.830 1.00 88.44 89 LEU A C 1
ATOM 726 O O . LEU A 1 89 ? 12.750 -6.295 -20.329 1.00 88.44 89 LEU A O 1
ATOM 730 N N . LYS A 1 90 ? 10.571 -6.647 -19.879 1.00 86.56 90 LYS A N 1
ATOM 731 C CA . LYS A 1 90 ? 10.476 -7.940 -20.577 1.00 86.56 90 LYS A CA 1
ATOM 732 C C . LYS A 1 90 ? 10.383 -7.776 -22.088 1.00 86.56 90 LYS A C 1
ATOM 734 O O . LYS A 1 90 ? 10.933 -8.594 -22.821 1.00 86.56 90 LYS A O 1
ATOM 739 N N . LYS A 1 91 ? 9.704 -6.729 -22.558 1.00 82.50 91 LYS A N 1
ATOM 740 C CA . LYS A 1 91 ? 9.724 -6.361 -23.971 1.00 82.50 91 LYS A CA 1
ATOM 741 C C . LYS A 1 91 ? 11.108 -5.787 -24.280 1.00 82.50 91 LYS A C 1
ATOM 743 O O . LYS A 1 91 ? 11.416 -4.659 -23.903 1.00 82.50 91 LYS A O 1
ATOM 748 N N . LYS A 1 92 ? 11.966 -6.569 -24.951 1.00 57.50 92 LYS A N 1
ATOM 749 C CA . LYS A 1 92 ? 13.106 -5.988 -25.679 1.00 57.50 92 LYS A CA 1
ATOM 750 C C . LYS A 1 92 ? 12.547 -4.865 -26.567 1.00 57.50 92 LYS A C 1
ATOM 752 O O . LYS A 1 92 ? 11.432 -5.035 -27.061 1.00 57.50 92 LYS A O 1
ATOM 757 N N . PRO A 1 93 ? 13.250 -3.734 -26.747 1.00 54.50 93 PRO A N 1
ATOM 758 C CA . PRO A 1 93 ? 12.811 -2.731 -27.702 1.00 54.50 93 PRO A CA 1
ATOM 759 C C . PRO A 1 93 ? 12.833 -3.383 -29.086 1.00 54.50 93 PRO A C 1
ATOM 761 O O . PRO A 1 93 ? 13.889 -3.534 -29.692 1.00 54.50 93 PRO A O 1
ATOM 764 N N . GLU A 1 94 ? 11.675 -3.850 -29.537 1.00 45.69 94 GLU A N 1
ATOM 765 C CA . GLU A 1 94 ? 11.417 -4.040 -30.950 1.00 45.69 94 GLU A CA 1
ATOM 766 C C . GLU A 1 94 ? 11.470 -2.631 -31.539 1.00 45.69 94 GLU A C 1
ATOM 768 O O . GLU A 1 94 ? 10.735 -1.735 -31.114 1.00 45.69 94 GLU A O 1
ATOM 773 N N . GLU A 1 95 ? 12.473 -2.402 -32.384 1.00 49.22 95 GLU A N 1
ATOM 774 C CA . GLU A 1 95 ? 12.665 -1.150 -33.101 1.00 49.22 95 GLU A CA 1
ATOM 775 C C . GLU A 1 95 ? 11.335 -0.726 -33.741 1.00 49.22 95 GLU A C 1
ATOM 777 O O . GLU A 1 95 ? 10.671 -1.575 -34.345 1.00 49.22 95 GLU A O 1
ATOM 782 N N . PRO A 1 96 ? 10.934 0.558 -33.698 1.00 52.34 96 PRO A N 1
ATOM 783 C CA . PRO A 1 96 ? 9.976 1.034 -34.679 1.00 52.34 96 PRO A CA 1
ATOM 784 C C . PRO A 1 96 ? 10.642 0.889 -36.054 1.00 52.34 96 PRO A C 1
ATOM 786 O O . PRO A 1 96 ? 11.479 1.701 -36.456 1.00 52.34 96 PRO A O 1
ATOM 789 N N . ARG A 1 97 ? 10.314 -0.208 -36.74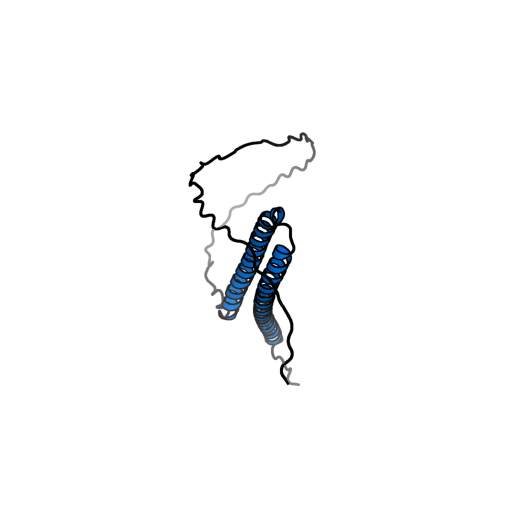4 1.00 44.47 97 ARG A N 1
ATOM 790 C CA . ARG A 1 97 ? 10.626 -0.428 -38.153 1.00 44.47 97 ARG A CA 1
ATOM 791 C C . ARG A 1 97 ? 10.160 0.795 -38.939 1.00 44.47 97 ARG A C 1
ATOM 793 O O . ARG A 1 97 ? 9.046 1.281 -38.778 1.00 44.47 97 ARG A O 1
ATOM 800 N N . LYS A 1 98 ? 11.065 1.279 -39.782 1.00 52.38 98 LYS A N 1
ATOM 801 C CA . LYS A 1 98 ? 10.867 2.347 -40.759 1.00 52.38 98 LYS A CA 1
ATOM 802 C C . LYS A 1 98 ? 9.706 2.019 -41.709 1.00 52.38 98 LYS A C 1
ATOM 804 O O . LYS A 1 98 ? 9.936 1.324 -42.686 1.00 52.38 98 LYS A O 1
ATOM 809 N N . GLU A 1 99 ? 8.526 2.581 -41.493 1.00 44.94 99 GLU A N 1
ATOM 810 C CA . GLU A 1 99 ? 7.445 2.707 -42.486 1.00 44.94 99 GLU A CA 1
ATOM 811 C C . GLU A 1 99 ? 6.645 3.969 -42.109 1.00 44.94 99 GLU A C 1
ATOM 813 O O . GLU A 1 99 ? 6.334 4.170 -40.944 1.00 44.94 99 GLU A O 1
ATOM 818 N N . ALA A 1 100 ? 6.282 4.922 -42.958 1.00 49.34 100 ALA A N 1
ATOM 819 C CA . ALA A 1 100 ? 6.494 5.151 -44.371 1.00 49.34 100 ALA A CA 1
ATOM 820 C C . ALA A 1 100 ? 6.141 6.632 -44.620 1.00 49.34 100 ALA A C 1
ATOM 822 O O . ALA A 1 100 ? 5.042 7.054 -44.273 1.00 49.34 100 ALA A O 1
ATOM 823 N N . LYS A 1 101 ? 7.041 7.416 -45.223 1.00 41.50 101 LYS A N 1
ATOM 824 C CA . LYS A 1 101 ? 6.690 8.596 -46.038 1.00 41.50 101 LYS A CA 1
ATOM 825 C C . LYS A 1 101 ? 7.726 8.741 -47.151 1.00 41.50 101 LYS A C 1
ATOM 827 O O . LYS A 1 101 ? 8.561 9.639 -47.142 1.00 41.50 101 LYS A O 1
ATOM 832 N N . SER A 1 102 ? 7.690 7.799 -48.090 1.00 39.22 102 SER A N 1
ATOM 833 C CA . SER A 1 102 ? 8.097 8.068 -49.467 1.00 39.22 102 SER A CA 1
ATOM 834 C C . SER A 1 102 ? 7.026 8.945 -50.124 1.00 39.22 102 SER A C 1
ATOM 836 O O . SER A 1 102 ? 5.836 8.751 -49.886 1.00 39.22 102 SER A O 1
ATOM 838 N N . ALA A 1 103 ? 7.489 9.920 -50.899 1.00 43.19 103 ALA A N 1
ATOM 839 C CA . ALA A 1 103 ? 6.755 11.008 -51.542 1.00 43.19 103 ALA A CA 1
ATOM 840 C C . ALA A 1 103 ? 5.658 10.555 -52.548 1.00 43.19 103 ALA A C 1
ATOM 842 O O . ALA A 1 103 ? 5.521 9.361 -52.814 1.00 43.19 103 ALA A O 1
ATOM 843 N N . PRO A 1 104 ? 4.898 11.499 -53.144 1.00 42.38 104 PRO A N 1
ATOM 844 C CA . PRO A 1 104 ? 5.446 12.189 -54.312 1.00 42.38 104 PRO A CA 1
ATOM 845 C C . PRO A 1 104 ? 5.225 13.708 -54.330 1.00 42.38 104 PRO A C 1
ATOM 847 O O . PRO A 1 104 ? 4.346 14.268 -53.680 1.00 42.38 104 PRO A O 1
ATOM 850 N N . ALA A 1 105 ? 6.088 14.343 -55.116 1.00 43.88 105 ALA A N 1
ATOM 851 C CA . ALA A 1 105 ? 6.105 15.747 -55.474 1.00 43.88 105 ALA A CA 1
ATOM 852 C C . ALA A 1 105 ? 4.761 16.270 -56.012 1.00 43.88 105 ALA A C 1
ATOM 854 O O . ALA A 1 105 ? 4.093 15.598 -56.797 1.00 43.88 105 ALA A O 1
ATOM 855 N N . LYS A 1 106 ? 4.449 17.527 -55.680 1.00 42.34 106 LYS A N 1
ATOM 856 C CA . LYS A 1 106 ? 3.712 18.440 -56.557 1.00 42.34 106 LYS A CA 1
ATOM 857 C C . LYS A 1 106 ? 4.330 19.833 -56.459 1.00 42.34 106 LYS A C 1
ATOM 859 O O . LYS A 1 106 ? 4.542 20.350 -55.365 1.00 42.34 106 LYS A O 1
ATOM 864 N N . GLU A 1 107 ? 4.672 20.348 -57.633 1.00 35.50 107 GLU A N 1
ATOM 865 C CA . GLU A 1 107 ? 5.183 21.682 -57.933 1.00 35.50 107 GLU A CA 1
ATOM 866 C C . GLU A 1 107 ? 4.338 22.829 -57.357 1.00 35.50 107 GLU A C 1
ATOM 868 O O . GLU A 1 107 ? 3.151 22.687 -57.070 1.00 35.50 107 GLU A O 1
ATOM 873 N N . ALA A 1 108 ? 5.013 23.974 -57.235 1.00 46.78 108 ALA A N 1
ATOM 874 C CA . ALA A 1 108 ? 4.548 25.295 -56.811 1.00 46.78 108 ALA A CA 1
ATOM 875 C C . ALA A 1 108 ? 3.408 25.879 -57.696 1.00 46.78 108 ALA A C 1
ATOM 877 O O . ALA A 1 108 ? 3.131 25.326 -58.760 1.00 46.78 108 ALA A O 1
ATOM 878 N N . PRO A 1 109 ? 2.766 27.013 -57.315 1.00 42.72 109 PRO A N 1
ATOM 879 C CA . PRO A 1 109 ? 3.408 28.328 -57.477 1.00 42.72 109 PRO A CA 1
ATOM 880 C C . PRO A 1 109 ? 3.108 29.390 -56.383 1.00 42.72 109 PRO A C 1
ATOM 882 O O . PRO A 1 109 ? 1.974 29.620 -55.987 1.00 42.72 109 PRO A O 1
ATOM 885 N N . LYS A 1 110 ? 4.183 30.065 -55.946 1.00 40.75 110 LYS A N 1
ATOM 886 C CA . LYS A 1 110 ? 4.404 31.529 -55.838 1.00 40.75 110 LYS A CA 1
ATOM 887 C C . LYS A 1 110 ? 3.212 32.474 -55.533 1.00 40.75 110 LYS A C 1
ATOM 889 O O . LYS A 1 110 ? 2.438 32.755 -56.438 1.00 40.75 110 LYS A O 1
ATOM 894 N N . ALA A 1 111 ? 3.218 33.098 -54.342 1.00 38.81 111 ALA A N 1
ATOM 895 C CA . ALA A 1 111 ? 3.017 34.550 -54.116 1.00 38.81 111 ALA A CA 1
ATOM 896 C C . ALA A 1 111 ? 3.117 34.927 -52.611 1.00 38.81 111 ALA A C 1
ATOM 898 O O . ALA A 1 111 ? 2.308 34.486 -51.802 1.00 38.81 111 ALA A O 1
ATOM 899 N N . GLU A 1 112 ? 4.105 35.755 -52.252 1.00 49.47 112 GLU A N 1
ATOM 900 C CA . GLU A 1 112 ? 4.078 36.700 -51.107 1.00 49.47 112 GLU A CA 1
ATOM 901 C C . GLU A 1 112 ? 3.075 37.852 -51.402 1.00 49.47 112 GLU A C 1
ATOM 903 O O . GLU A 1 112 ? 2.724 37.985 -52.580 1.00 49.47 112 GLU A O 1
ATOM 908 N N . PRO A 1 113 ? 2.625 38.722 -50.452 1.00 46.09 113 PRO A N 1
ATOM 909 C CA . PRO A 1 113 ? 3.323 39.170 -49.235 1.00 46.09 113 PRO A CA 1
ATOM 910 C C . PRO A 1 113 ? 2.477 39.340 -47.943 1.00 46.09 113 PRO A C 1
ATOM 912 O O . PRO A 1 113 ? 1.255 39.231 -47.914 1.00 46.09 113 PRO A O 1
ATOM 915 N N . VAL A 1 114 ? 3.214 39.629 -46.867 1.00 49.03 114 VAL A N 1
ATOM 916 C CA . VAL A 1 114 ? 2.837 39.975 -45.479 1.00 49.03 114 VAL A CA 1
ATOM 917 C C . VAL A 1 114 ? 1.932 41.226 -45.400 1.00 49.03 114 VAL A C 1
ATOM 919 O O . VAL A 1 114 ? 2.043 42.111 -46.249 1.00 49.03 114 VAL A O 1
ATOM 922 N N . PRO A 1 115 ? 1.079 41.349 -44.362 1.00 43.72 115 PRO A N 1
ATOM 923 C CA . PRO A 1 115 ? 1.315 42.434 -43.400 1.00 43.72 115 PRO A CA 1
ATOM 924 C C . PRO A 1 115 ? 1.126 42.000 -41.929 1.00 43.72 115 PRO A C 1
ATOM 926 O O . PRO A 1 115 ? 0.111 41.412 -41.561 1.00 43.72 115 PRO A O 1
ATOM 929 N N . GLU A 1 116 ? 2.097 42.342 -41.073 1.00 53.78 116 GLU A N 1
ATOM 930 C CA . GLU A 1 116 ? 1.876 42.503 -39.628 1.00 53.78 116 GLU A CA 1
ATOM 931 C C . GLU A 1 116 ? 0.830 43.605 -39.386 1.00 53.78 116 GLU A C 1
ATOM 933 O O . GLU A 1 116 ? 0.746 44.567 -40.157 1.00 53.78 116 GLU A O 1
ATOM 938 N N . PRO A 1 117 ? 0.116 43.550 -38.253 1.00 47.97 117 PRO A N 1
ATOM 939 C CA . PRO A 1 117 ? 0.185 44.716 -37.380 1.00 47.97 117 PRO A CA 1
ATOM 940 C C . PRO A 1 117 ? 0.367 44.346 -35.902 1.00 47.97 117 PRO A C 1
ATOM 942 O O . PRO A 1 117 ? -0.361 43.537 -35.330 1.00 47.97 117 PRO A O 1
ATOM 945 N N . LYS A 1 118 ? 1.332 45.021 -35.269 1.00 44.38 118 LYS A N 1
ATOM 946 C CA . LYS A 1 118 ? 1.394 45.234 -33.819 1.00 44.38 118 LYS A CA 1
ATOM 947 C C . LYS A 1 118 ? 0.267 46.176 -33.384 1.00 44.38 118 LYS A C 1
ATOM 949 O O . LYS A 1 118 ? 0.140 47.236 -33.990 1.00 44.38 118 LYS A O 1
ATOM 954 N N . ALA A 1 119 ? -0.425 45.843 -32.291 1.00 38.84 119 ALA A N 1
ATOM 955 C CA . ALA A 1 119 ? -0.874 46.778 -31.247 1.00 38.84 119 ALA A CA 1
ATOM 956 C C . ALA A 1 119 ? -1.585 46.015 -30.102 1.00 38.84 119 ALA A C 1
ATOM 958 O O . ALA A 1 119 ? -2.693 45.519 -30.275 1.00 38.84 119 ALA A O 1
ATOM 959 N N . GLU A 1 120 ? -0.952 45.938 -28.927 1.00 47.19 120 GLU A N 1
ATOM 960 C CA . GLU A 1 120 ? -1.654 45.987 -27.624 1.00 47.19 120 GLU A CA 1
ATOM 961 C C . GLU A 1 120 ? -2.117 47.453 -27.371 1.00 47.19 120 GLU A C 1
ATOM 963 O O . GLU A 1 120 ? -1.773 48.307 -28.198 1.00 47.19 120 GLU A O 1
ATOM 968 N N . PRO A 1 121 ? -2.741 47.861 -26.237 1.00 55.47 121 PRO A N 1
ATOM 969 C CA . PRO A 1 121 ? -3.415 47.149 -25.133 1.00 55.47 121 PRO A CA 1
ATOM 970 C C . PRO A 1 121 ? -4.822 47.727 -24.795 1.00 55.47 121 PRO A C 1
ATOM 972 O O . PRO A 1 121 ? -5.109 48.881 -25.087 1.00 55.47 121 PRO A O 1
ATOM 975 N N . ALA A 1 122 ? -5.674 46.960 -24.105 1.00 37.16 122 ALA A N 1
ATOM 976 C CA . ALA A 1 122 ? -6.771 47.395 -23.205 1.00 37.16 122 ALA A CA 1
ATOM 977 C C . ALA A 1 122 ? -7.583 46.126 -22.874 1.00 37.16 122 ALA A C 1
ATOM 979 O O . ALA A 1 122 ? -7.934 45.385 -23.779 1.00 37.16 122 ALA A O 1
ATOM 980 N N . GLY A 1 123 ? -7.843 45.718 -21.637 1.00 34.09 123 GLY A N 1
ATOM 981 C CA . GLY A 1 123 ? -8.148 46.518 -20.465 1.00 34.09 123 GLY A CA 1
ATOM 982 C C . GLY A 1 123 ? -9.626 46.326 -20.146 1.00 34.09 123 GLY A C 1
ATOM 983 O O . GLY A 1 123 ? -10.402 47.195 -20.499 1.00 34.09 123 GLY A O 1
ATOM 984 N N . GLU A 1 124 ? -10.004 45.208 -19.515 1.00 39.66 124 GLU A N 1
ATOM 985 C CA . GLU A 1 124 ? -11.252 45.103 -18.743 1.00 39.66 124 GLU A CA 1
ATOM 986 C C . GLU A 1 124 ? -11.216 43.850 -17.847 1.00 39.66 124 GLU A C 1
ATOM 988 O O . GLU A 1 124 ? -11.326 42.718 -18.310 1.00 39.66 124 GLU A O 1
ATOM 993 N N . ALA A 1 125 ? -10.999 44.060 -16.549 1.00 45.94 125 ALA A N 1
ATOM 994 C CA . ALA A 1 125 ? -11.597 43.226 -15.508 1.00 45.94 125 ALA A CA 1
ATOM 995 C C . ALA A 1 125 ? -12.977 43.839 -15.215 1.00 45.94 125 ALA A C 1
ATOM 997 O O . ALA A 1 125 ? -13.087 45.067 -15.307 1.00 45.94 125 ALA A O 1
ATOM 998 N N . PRO A 1 126 ? -14.008 43.061 -14.836 1.00 48.16 126 PRO A N 1
ATOM 999 C CA . PRO A 1 126 ? -14.191 42.822 -13.398 1.00 48.16 126 PRO A CA 1
ATOM 1000 C C . PRO A 1 126 ? -14.951 41.525 -13.016 1.00 48.16 126 PRO A C 1
ATOM 1002 O O . PRO A 1 126 ? -15.460 40.798 -13.860 1.00 48.16 126 PRO A O 1
ATOM 1005 N N . ALA A 1 127 ? -15.077 41.351 -11.693 1.00 45.97 127 ALA A N 1
ATOM 1006 C CA . ALA A 1 127 ? -16.174 40.700 -10.960 1.00 45.97 127 ALA A CA 1
ATOM 1007 C C . ALA A 1 127 ? -16.130 39.173 -10.735 1.00 45.97 127 ALA A C 1
ATOM 1009 O O . ALA A 1 127 ? -16.601 38.363 -11.522 1.00 45.97 127 ALA A O 1
ATOM 1010 N N . GLU A 1 128 ? -15.548 38.810 -9.588 1.00 45.81 128 GLU A N 1
ATOM 1011 C CA . GLU A 1 128 ? -16.268 38.263 -8.421 1.00 45.81 128 GLU A CA 1
ATOM 1012 C C . GLU A 1 128 ? -17.739 37.827 -8.637 1.00 45.81 128 GLU A C 1
ATOM 1014 O O . GLU A 1 128 ? -18.608 38.671 -8.829 1.00 45.81 128 GLU A O 1
ATOM 1019 N N . GLU A 1 129 ? -18.035 36.531 -8.479 1.00 43.34 129 GLU A N 1
ATOM 1020 C CA . GLU A 1 129 ? -19.318 36.059 -7.937 1.00 43.34 129 GLU A CA 1
ATOM 1021 C C . GLU A 1 129 ? -19.104 34.724 -7.196 1.00 43.34 129 GLU A C 1
ATOM 1023 O O . GLU A 1 129 ? -18.332 33.859 -7.619 1.00 43.34 129 GLU A O 1
ATOM 1028 N N . VAL A 1 130 ? -19.726 34.622 -6.025 1.00 47.25 130 VAL A N 1
ATOM 1029 C CA . VAL A 1 130 ? -19.606 33.566 -5.008 1.00 47.25 130 VAL A CA 1
ATOM 1030 C C . VAL A 1 130 ? -20.768 32.538 -5.153 1.00 47.25 130 VAL A C 1
ATOM 1032 O O . VAL A 1 130 ? -21.403 32.524 -6.201 1.00 47.25 130 VAL A O 1
ATOM 1035 N N . PRO A 1 131 ? -20.990 31.568 -4.235 1.00 50.84 131 PRO A N 1
ATOM 1036 C CA . PRO A 1 131 ? -21.265 30.167 -4.569 1.00 50.84 131 PRO A CA 1
ATOM 1037 C C . PRO A 1 131 ? -22.766 29.838 -4.720 1.00 50.84 131 PRO A C 1
ATOM 1039 O O . PRO A 1 131 ? -23.605 30.415 -4.036 1.00 50.84 131 PRO A O 1
ATOM 1042 N N . ALA A 1 132 ? -23.105 28.836 -5.537 1.00 50.56 132 ALA A N 1
ATOM 1043 C CA . ALA A 1 132 ? -24.461 28.288 -5.596 1.00 50.56 132 ALA A CA 1
ATOM 1044 C C . ALA A 1 132 ? -24.547 26.912 -4.916 1.00 50.56 132 ALA A C 1
ATOM 1046 O O . ALA A 1 132 ? -23.749 26.006 -5.162 1.00 50.56 132 ALA A O 1
ATOM 1047 N N . GLU A 1 133 ? -25.527 26.853 -4.027 1.00 43.91 133 GLU A N 1
ATOM 1048 C CA . GLU A 1 133 ? -25.977 25.802 -3.127 1.00 43.91 133 GLU A CA 1
ATOM 1049 C C . GLU A 1 133 ? -26.680 24.630 -3.847 1.00 43.91 133 GLU A C 1
ATOM 1051 O O . GLU A 1 133 ? -26.983 24.698 -5.034 1.00 43.91 133 GLU A O 1
ATOM 1056 N N . GLU A 1 134 ? -27.001 23.603 -3.053 1.00 45.50 134 GLU A N 1
ATOM 1057 C CA . GLU A 1 134 ? -28.028 22.573 -3.272 1.00 45.50 134 GLU A CA 1
ATOM 1058 C C . GLU A 1 134 ? -27.828 21.490 -4.353 1.00 45.50 134 GLU A C 1
ATOM 1060 O O . GLU A 1 134 ? -27.891 21.695 -5.559 1.00 45.50 134 GLU A O 1
ATOM 1065 N N . THR A 1 135 ? -27.749 20.239 -3.896 1.00 46.97 135 THR A N 1
ATOM 1066 C CA . THR A 1 135 ? -28.929 19.355 -3.948 1.00 46.97 135 THR A CA 1
ATOM 1067 C C . THR A 1 135 ? -28.742 18.178 -2.991 1.00 46.97 135 THR A C 1
ATOM 1069 O O . THR A 1 135 ? -27.853 17.338 -3.134 1.00 46.97 135 THR A O 1
ATOM 1072 N N . LEU A 1 136 ? -29.607 18.155 -1.978 1.00 48.47 136 LEU A N 1
ATOM 1073 C CA . LEU A 1 136 ? -29.937 16.992 -1.167 1.00 48.47 136 LEU A CA 1
ATOM 1074 C C . LEU A 1 136 ? -30.500 15.888 -2.074 1.00 48.47 136 LEU A C 1
ATOM 1076 O O . LEU A 1 136 ? -31.406 16.129 -2.867 1.00 48.47 136 LEU A O 1
ATOM 1080 N N . SER A 1 137 ? -30.003 14.664 -1.922 1.00 46.97 137 SER A N 1
ATOM 1081 C CA . SER A 1 137 ? -30.761 13.459 -2.268 1.00 46.97 137 SER A CA 1
ATOM 1082 C C . SER A 1 137 ? -30.972 12.664 -0.992 1.00 46.97 137 SER A C 1
ATOM 1084 O O . SER A 1 137 ? -30.095 11.956 -0.502 1.00 46.97 137 SER A O 1
ATOM 1086 N N . GLU A 1 138 ? -32.154 12.906 -0.442 1.00 50.53 138 GLU A N 1
ATOM 1087 C CA . GLU A 1 138 ? -32.890 12.076 0.492 1.00 50.53 138 GLU A CA 1
ATOM 1088 C C . GLU A 1 138 ? -33.322 10.801 -0.250 1.00 50.53 138 GLU A C 1
ATOM 1090 O O . GLU A 1 138 ? -34.097 10.871 -1.199 1.00 50.53 138 GLU A O 1
ATOM 1095 N N . GLU A 1 139 ? -32.810 9.636 0.151 1.00 49.91 139 GLU A N 1
ATOM 1096 C CA . GLU A 1 139 ? -33.422 8.350 -0.194 1.00 49.91 139 GLU A CA 1
ATOM 1097 C C . GLU A 1 139 ? -33.516 7.499 1.076 1.00 49.91 139 GLU A C 1
ATOM 1099 O O . GLU A 1 139 ? -32.553 6.899 1.551 1.00 49.91 139 GLU A O 1
ATOM 1104 N N . SER A 1 140 ? -34.715 7.578 1.643 1.00 51.22 140 SER A N 1
ATOM 1105 C CA . SER A 1 140 ? -35.513 6.504 2.224 1.00 51.22 140 SER A CA 1
ATOM 1106 C C . SER A 1 140 ? -34.908 5.584 3.286 1.00 51.22 140 SER A C 1
ATOM 1108 O O . SER A 1 140 ? -34.123 4.670 3.047 1.00 51.22 140 SER A O 1
ATOM 1110 N N . ALA A 1 141 ? -35.478 5.771 4.475 1.00 49.44 141 ALA A N 1
ATOM 1111 C CA . ALA A 1 141 ? -35.624 4.785 5.525 1.00 49.44 141 ALA A CA 1
ATOM 1112 C C . ALA A 1 141 ? -36.123 3.425 5.000 1.00 49.44 141 ALA A C 1
ATOM 1114 O O . ALA A 1 141 ? -37.144 3.341 4.317 1.00 49.44 141 ALA A O 1
ATOM 1115 N N . ALA A 1 142 ? -35.443 2.363 5.427 1.00 53.69 142 ALA A N 1
ATOM 1116 C CA . ALA A 1 142 ? -36.062 1.072 5.679 1.00 53.69 142 ALA A CA 1
ATOM 1117 C C . ALA A 1 142 ? -35.813 0.738 7.152 1.00 53.69 142 ALA A C 1
ATOM 1119 O O . ALA A 1 142 ? -34.691 0.502 7.599 1.00 53.69 142 ALA A O 1
ATOM 1120 N N . GLU A 1 143 ? -36.909 0.851 7.881 1.00 49.69 143 GLU A N 1
ATOM 1121 C CA . GLU A 1 143 ? -37.174 0.448 9.247 1.00 49.69 143 GLU A CA 1
ATOM 1122 C C . GLU A 1 143 ? -37.012 -1.077 9.379 1.00 49.69 143 GLU A C 1
ATOM 1124 O O . GLU A 1 143 ? -37.679 -1.832 8.676 1.00 49.69 143 GLU A O 1
ATOM 1129 N N . GLU A 1 144 ? -36.148 -1.546 10.280 1.00 51.41 144 GLU A N 1
ATOM 1130 C CA . GLU A 1 144 ? -36.349 -2.845 10.926 1.00 51.41 144 GLU A CA 1
ATOM 1131 C C . GLU A 1 144 ? -36.054 -2.711 12.421 1.00 51.41 144 GLU A C 1
ATOM 1133 O 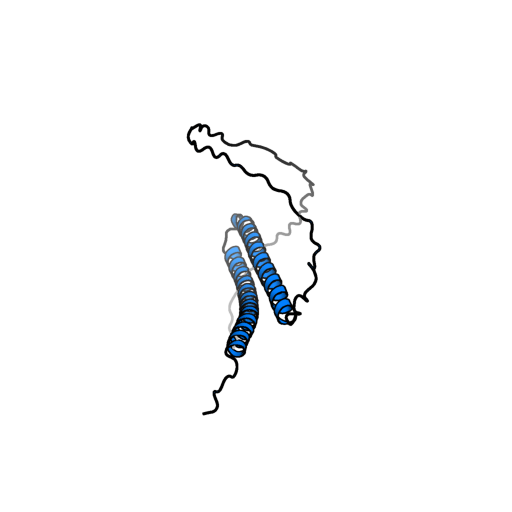O . GLU A 1 144 ? -35.052 -2.128 12.846 1.00 51.41 144 GLU A O 1
ATOM 1138 N N . ALA A 1 145 ? -37.019 -3.186 13.198 1.00 58.62 145 ALA A N 1
ATOM 1139 C CA . ALA A 1 145 ? -37.174 -3.007 14.627 1.00 58.62 145 ALA A CA 1
ATOM 1140 C C . ALA A 1 145 ? -36.091 -3.722 15.468 1.00 58.62 145 ALA A C 1
ATOM 1142 O O . ALA A 1 145 ? -35.452 -4.670 15.006 1.00 58.62 145 ALA A O 1
ATOM 1143 N N . PRO A 1 146 ? -35.901 -3.302 16.734 1.00 51.94 146 PRO A N 1
ATOM 1144 C CA . PRO A 1 146 ? -35.016 -3.968 17.679 1.00 51.94 146 PRO A CA 1
ATOM 1145 C C . PRO A 1 146 ? -35.702 -5.211 18.262 1.00 51.94 146 PRO A C 1
ATOM 1147 O O . PRO A 1 146 ? -36.779 -5.104 18.841 1.00 51.94 146 PRO A O 1
ATOM 1150 N N . SER A 1 147 ? -35.067 -6.381 18.173 1.00 51.7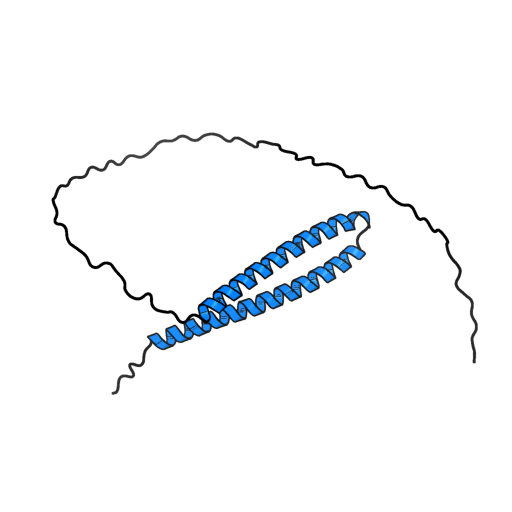8 147 SER A N 1
ATOM 1151 C CA . SER A 1 147 ? -35.422 -7.492 19.061 1.00 51.78 147 SER A CA 1
ATOM 1152 C C . SER A 1 147 ? -34.608 -7.366 20.341 1.00 51.78 147 SER A C 1
ATOM 1154 O O . SER A 1 147 ? -33.387 -7.540 20.343 1.00 51.78 147 SER A O 1
ATOM 1156 N N . GLU A 1 148 ? -35.313 -7.039 21.419 1.00 48.69 148 GLU A N 1
ATOM 1157 C CA . GLU A 1 148 ? -34.948 -7.398 22.781 1.00 48.69 148 GLU A CA 1
ATOM 1158 C C . GLU A 1 148 ? -34.613 -8.894 22.852 1.00 48.69 148 GLU A C 1
ATOM 1160 O O . GLU A 1 148 ? -35.401 -9.730 22.419 1.00 48.69 148 GLU A O 1
ATOM 1165 N N . GLU A 1 149 ? -33.477 -9.236 23.451 1.00 50.06 149 GLU A N 1
ATOM 1166 C CA . GLU A 1 149 ? -33.483 -10.276 24.473 1.00 50.06 149 GLU A CA 1
ATOM 1167 C C . GLU A 1 149 ? -32.496 -9.857 25.561 1.00 50.06 149 GLU A C 1
ATOM 1169 O O . GLU A 1 149 ? -31.271 -9.917 25.431 1.00 50.06 149 GLU A O 1
ATOM 1174 N N . SER A 1 150 ? -33.096 -9.307 26.608 1.00 45.31 150 SER A N 1
ATOM 1175 C CA . SER A 1 150 ? -32.513 -9.145 27.922 1.00 45.31 150 SER A CA 1
ATOM 1176 C C . SER A 1 150 ? -32.346 -10.530 28.545 1.00 45.31 150 SER A C 1
ATOM 1178 O O . SER A 1 150 ? -33.294 -11.308 28.607 1.00 45.31 150 SER A O 1
ATOM 1180 N N . SER A 1 151 ? -31.151 -10.835 29.033 1.00 54.75 151 SER A N 1
ATOM 1181 C CA . SER A 1 151 ? -30.970 -11.785 30.128 1.00 54.75 151 SER A CA 1
ATOM 1182 C C . SER A 1 151 ? -29.945 -11.189 31.076 1.00 54.75 151 SER A C 1
ATOM 1184 O O . SER A 1 151 ? -28.730 -11.262 30.896 1.00 54.75 151 SER A O 1
ATOM 1186 N N . GLU A 1 152 ? -30.523 -10.482 32.032 1.00 49.38 152 GLU A N 1
ATOM 1187 C CA . GLU A 1 152 ? -30.008 -10.132 33.339 1.00 49.38 152 GLU A CA 1
ATOM 1188 C C . GLU A 1 152 ? -29.744 -11.413 34.143 1.00 49.38 152 GLU A C 1
ATOM 1190 O O . GLU A 1 152 ? -30.656 -12.208 34.320 1.00 49.38 152 GLU A O 1
ATOM 1195 N N . GLU A 1 153 ? -28.524 -11.608 34.646 1.00 46.41 153 GLU A N 1
ATOM 1196 C CA . GLU A 1 153 ? -28.320 -12.034 36.036 1.00 46.41 153 GLU A CA 1
ATOM 1197 C C . GLU A 1 153 ? -26.881 -11.697 36.455 1.00 46.41 153 GLU A C 1
ATOM 1199 O O . GLU A 1 153 ? -25.923 -11.857 35.698 1.00 46.41 153 GLU A O 1
ATOM 1204 N N . THR A 1 154 ? -26.754 -11.119 37.644 1.00 52.41 154 THR A N 1
ATOM 1205 C CA . THR A 1 154 ? -25.517 -10.570 38.213 1.00 52.41 154 THR A CA 1
ATOM 1206 C C . THR A 1 154 ? -24.932 -11.552 39.258 1.00 52.41 154 THR A C 1
ATOM 1208 O O . THR A 1 154 ? -25.133 -12.752 39.110 1.00 52.41 154 THR A O 1
ATOM 1211 N N . PRO A 1 155 ? -24.074 -11.140 40.210 1.00 60.97 155 PRO A N 1
ATOM 1212 C CA . PRO A 1 155 ? -22.727 -11.671 40.405 1.00 60.97 155 PRO A CA 1
ATOM 1213 C C . PRO A 1 155 ? -22.614 -12.651 41.593 1.00 60.97 155 PRO A C 1
ATOM 1215 O O . PRO A 1 155 ? -23.374 -12.581 42.553 1.00 60.97 155 PRO A O 1
ATOM 1218 N N . SER A 1 156 ? -21.603 -13.521 41.604 1.00 49.41 156 SER A N 1
ATOM 1219 C CA . SER A 1 156 ? -21.249 -14.285 42.813 1.00 49.41 156 SER A CA 1
ATOM 1220 C C . SER A 1 156 ? -19.751 -14.600 42.773 1.00 49.41 156 SER A C 1
ATOM 1222 O O . SER A 1 156 ? -19.280 -15.268 41.858 1.00 49.41 156 SER A O 1
ATOM 1224 N N . GLU A 1 157 ? -18.934 -13.812 43.470 1.00 46.47 157 GLU A N 1
ATOM 1225 C CA . GLU A 1 157 ? -18.490 -14.036 44.858 1.00 46.47 157 GLU A CA 1
ATOM 1226 C C . GLU A 1 157 ? -17.187 -14.862 44.895 1.00 46.47 157 GLU A C 1
ATOM 1228 O O . GLU A 1 157 ? -17.160 -16.081 44.773 1.00 46.47 157 GLU A O 1
ATOM 1233 N N . GLU A 1 158 ? -16.076 -14.138 45.022 1.00 56.16 158 GLU A N 1
ATOM 1234 C CA . GLU A 1 158 ? -14.787 -14.612 45.546 1.00 56.16 158 GLU A CA 1
ATOM 1235 C C . GLU A 1 158 ? -14.830 -14.492 47.096 1.00 56.16 158 GLU A C 1
ATOM 1237 O O . GLU A 1 158 ? -15.585 -13.648 47.585 1.00 56.16 158 GLU A O 1
ATOM 1242 N N . PRO A 1 159 ? -13.874 -15.033 47.885 1.00 73.00 159 PRO A N 1
ATOM 1243 C CA . PRO A 1 159 ? -13.420 -16.413 48.157 1.00 73.00 159 PRO A CA 1
ATOM 1244 C C . PRO A 1 159 ? -13.700 -16.825 49.641 1.00 73.00 159 PRO A C 1
ATOM 1246 O O . PRO A 1 159 ? -14.346 -16.075 50.373 1.00 73.00 159 PRO A O 1
ATOM 1249 N N . PRO A 1 160 ? -13.143 -17.943 50.179 1.00 58.19 160 PRO A N 1
ATOM 1250 C CA . PRO A 1 160 ? -11.914 -17.772 50.978 1.00 58.19 160 PRO A CA 1
ATOM 1251 C C . PRO A 1 160 ? -10.906 -18.951 51.006 1.00 58.19 160 PRO A C 1
ATOM 1253 O O . PRO A 1 160 ? -11.246 -20.122 50.902 1.00 58.19 160 PRO A O 1
ATOM 1256 N N . LYS A 1 161 ? -9.640 -18.562 51.235 1.00 55.41 161 LYS A N 1
ATOM 1257 C CA . LYS A 1 161 ? -8.558 -19.191 52.033 1.00 55.41 161 LYS A CA 1
ATOM 1258 C C . LYS A 1 161 ? -8.625 -20.691 52.382 1.00 55.41 161 LYS A C 1
ATOM 1260 O O . LYS A 1 161 ? -9.462 -21.113 53.171 1.00 55.41 161 LYS A O 1
ATOM 1265 N N . GLY A 1 162 ? -7.526 -21.388 52.085 1.00 48.84 162 GLY A N 1
ATOM 1266 C CA . GLY A 1 162 ? -7.032 -22.499 52.907 1.00 48.84 162 GLY A CA 1
ATOM 1267 C C . GLY A 1 162 ? -5.773 -23.151 52.321 1.00 48.84 162 GLY A C 1
ATOM 1268 O O . GLY A 1 162 ? -5.788 -23.464 51.135 1.00 48.84 162 GLY A O 1
ATOM 1269 N N . PRO A 1 163 ? -4.682 -23.326 53.092 1.00 70.50 163 PRO A N 1
ATOM 1270 C CA . PRO A 1 163 ? -3.466 -23.972 52.613 1.00 70.50 163 PRO A CA 1
ATOM 1271 C C . PRO A 1 163 ? -3.645 -25.494 52.636 1.00 70.50 163 PRO A C 1
ATOM 1273 O O . PRO A 1 163 ? -4.362 -26.031 53.479 1.00 70.50 163 PRO A O 1
ATOM 1276 N N . SER A 1 164 ? -2.982 -26.203 51.733 1.00 61.72 164 SER A N 1
ATOM 1277 C CA . SER A 1 164 ? -2.784 -27.646 51.867 1.00 61.72 164 SER A CA 1
ATOM 1278 C C . SER A 1 164 ? -1.293 -27.919 51.741 1.00 61.72 164 SER A C 1
ATOM 1280 O O . SER A 1 164 ? -0.643 -27.349 50.865 1.00 61.72 164 SER A O 1
ATOM 1282 N N . GLU A 1 165 ? -0.817 -28.672 52.730 1.00 62.53 165 GLU A N 1
ATOM 1283 C CA . GLU A 1 165 ? 0.567 -28.988 53.110 1.00 62.53 165 GLU A CA 1
ATOM 1284 C C . GLU A 1 165 ? 1.514 -29.389 51.974 1.00 62.53 165 GLU A C 1
ATOM 1286 O O . GLU A 1 165 ? 1.070 -30.057 51.012 1.00 62.53 165 GLU A O 1
#

pLDDT: mean 72.4, std 23.91, range [34.09, 98.56]

Radius of gyration: 35.95 Å; chains: 1; bounding box: 86×76×111 Å

Secondary structure (DSSP, 8-state):
-------HHHHHHHHHHHHHHHHHHHHHHHHHHHHHHHHHHHHHHHHHHHHS-HHHHHHHHHHHHHHHHHHHHHHHHHHHHHHHHHHHHHS--------------------------------------------------------------------------

Foldseek 3Di:
DPPPPDDPVVVVVVVVLVVLVVVLVVLVVVLVVLVVVLVVLVVVLVVVLVVDDPVCNVVSVVVSVVVSVVSVVVSVVSVVVSVVSVVVSVDDPPDPPDDDDDDDDDDDDDDDDDDDDDDDDDDDDDDDDDDDDDDDDDDDDDDDDDDDDDDDDDDDDDDDDDDDD